Protein AF-A0A378BS57-F1 (afdb_monomer_lite)

Radius of gyration: 12.7 Å; chains: 1; bounding box: 34×20×29 Å

Sequence (56 aa):
MDEQWGYVGAKSRQRWLFYAYDRMRRTVVAHVFGERTLATLERLLELLSVFDWWYG

Organism: Klebsiella pneumoniae (NCBI:txid573)

InterPro domains:
  IPR005063 Transposase, IS1 [PF03400] (1-52)

Structure (mmCIF, N/CA/C/O backbone):
data_AF-A0A378BS57-F1
#
_entry.id   AF-A0A378BS57-F1
#
loop_
_atom_site.group_PDB
_atom_site.id
_atom_site.type_symbol
_atom_site.label_atom_id
_atom_site.label_alt_id
_atom_site.label_comp_id
_atom_site.label_asym_id
_atom_site.label_entity_id
_atom_site.label_seq_id
_atom_site.pdbx_PDB_ins_code
_atom_site.Cartn_x
_atom_site.Cartn_y
_atom_site.Cartn_z
_atom_site.occupancy
_atom_site.B_iso_or_equiv
_atom_site.auth_seq_id
_atom_site.auth_comp_id
_atom_site.auth_asym_id
_atom_site.auth_atom_id
_atom_site.pdbx_PDB_model_num
ATOM 1 N N . MET A 1 1 ? 6.267 7.641 -2.657 1.00 62.88 1 MET A N 1
ATOM 2 C CA . MET A 1 1 ? 5.141 6.929 -2.030 1.00 62.88 1 MET A CA 1
ATOM 3 C C . MET A 1 1 ? 4.083 7.978 -1.805 1.00 62.88 1 MET A C 1
ATOM 5 O O . MET A 1 1 ? 4.324 8.876 -1.011 1.00 62.88 1 MET A O 1
ATOM 9 N N . ASP A 1 2 ? 3.005 7.923 -2.578 1.00 65.62 2 ASP A N 1
ATOM 10 C CA . ASP A 1 2 ? 1.861 8.815 -2.393 1.00 65.62 2 ASP A CA 1
ATOM 11 C C . ASP A 1 2 ? 0.809 8.060 -1.578 1.00 65.62 2 ASP A C 1
ATOM 13 O O . ASP A 1 2 ? 0.466 6.922 -1.899 1.00 65.62 2 ASP A O 1
ATOM 17 N N . GLU A 1 3 ? 0.324 8.683 -0.506 1.00 64.44 3 GLU A N 1
ATOM 18 C CA . GLU A 1 3 ? -0.708 8.132 0.375 1.00 64.44 3 GLU A CA 1
ATOM 19 C C . GLU A 1 3 ? -2.059 8.758 0.007 1.00 64.44 3 GLU A C 1
ATOM 21 O O . GLU A 1 3 ? -2.228 9.978 0.073 1.00 64.44 3 GLU A O 1
ATOM 26 N N . GLN A 1 4 ? -3.038 7.930 -0.363 1.00 68.56 4 GLN A N 1
ATOM 27 C CA . GLN A 1 4 ? -4.429 8.358 -0.519 1.00 68.56 4 GLN A CA 1
ATOM 28 C C . GLN A 1 4 ? -5.328 7.572 0.435 1.00 68.56 4 GLN A C 1
ATOM 30 O O . GLN A 1 4 ? -5.192 6.360 0.607 1.00 68.56 4 GLN A O 1
ATOM 35 N N . TRP A 1 5 ? -6.271 8.270 1.065 1.00 61.53 5 TRP A N 1
ATOM 36 C CA . TRP A 1 5 ? -7.255 7.676 1.963 1.00 61.53 5 TRP A CA 1
ATOM 37 C C . TRP A 1 5 ? -8.662 7.876 1.415 1.00 61.53 5 TRP A C 1
ATOM 39 O O . TRP A 1 5 ? -9.009 8.932 0.888 1.00 61.53 5 TRP A O 1
ATOM 49 N N . GLY A 1 6 ? -9.477 6.835 1.558 1.00 66.56 6 GLY A N 1
ATOM 50 C CA . GLY A 1 6 ? -10.865 6.817 1.131 1.00 66.56 6 GLY A CA 1
ATOM 51 C C . GLY A 1 6 ? -11.730 6.092 2.149 1.00 66.56 6 GLY A C 1
ATOM 52 O O . GLY A 1 6 ? -11.249 5.518 3.130 1.00 66.56 6 GLY A O 1
ATOM 53 N N . TYR A 1 7 ? -13.037 6.148 1.938 1.00 55.31 7 TYR A N 1
ATOM 54 C CA . TYR A 1 7 ? -14.003 5.649 2.893 1.00 55.31 7 TYR A CA 1
ATOM 55 C C . TYR A 1 7 ? -15.048 4.767 2.178 1.00 55.31 7 TYR A C 1
ATOM 57 O O . TYR A 1 7 ? -15.600 5.182 1.163 1.00 55.31 7 TYR A O 1
ATOM 65 N N . VAL A 1 8 ? -15.306 3.548 2.677 1.00 56.25 8 VAL A N 1
ATOM 66 C CA . VAL A 1 8 ? -16.256 2.573 2.089 1.00 56.25 8 VAL A CA 1
ATOM 67 C C . VAL A 1 8 ? -17.214 2.046 3.181 1.00 56.25 8 VAL A C 1
ATOM 69 O 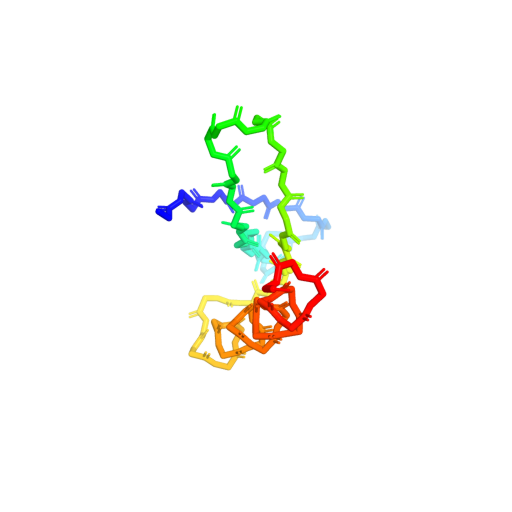O . VAL A 1 8 ? -16.837 1.139 3.923 1.00 56.25 8 VAL A O 1
ATOM 72 N N . GLY A 1 9 ? -18.439 2.598 3.311 1.00 68.38 9 GLY A N 1
ATOM 73 C CA . GLY A 1 9 ? -19.441 2.252 4.369 1.00 68.38 9 GLY A CA 1
ATOM 74 C C . GLY A 1 9 ? -19.729 3.275 5.521 1.00 68.38 9 GLY A C 1
ATOM 75 O O . GLY A 1 9 ? -20.209 4.377 5.270 1.00 68.38 9 GLY A O 1
ATOM 76 N N . ALA A 1 10 ? -19.443 2.930 6.792 1.00 59.31 10 ALA A N 1
ATOM 77 C CA . ALA A 1 10 ? -19.367 3.830 7.972 1.00 59.31 10 ALA A CA 1
ATOM 78 C C . ALA A 1 10 ? -17.948 4.328 8.404 1.00 59.31 10 ALA A C 1
ATOM 80 O O . ALA A 1 10 ? -17.055 3.505 8.626 1.00 59.31 10 ALA A O 1
ATOM 81 N N . LYS A 1 11 ? -17.753 5.651 8.604 1.00 62.56 11 LYS A N 1
ATOM 82 C CA . LYS A 1 11 ? -16.480 6.404 8.858 1.00 62.56 11 LYS A CA 1
ATOM 83 C C . LYS A 1 11 ? -15.389 5.715 9.717 1.00 62.56 11 LYS A C 1
ATOM 85 O O . LYS A 1 11 ? -14.211 6.002 9.541 1.00 62.56 11 LYS A O 1
ATOM 90 N N . SER A 1 12 ? -15.760 4.789 10.603 1.00 65.69 12 SER A N 1
ATOM 91 C CA . SER A 1 12 ? -14.869 3.947 11.419 1.00 65.69 12 SER A CA 1
ATOM 92 C C . SER A 1 12 ? -14.037 2.914 10.642 1.00 65.69 12 SER A C 1
ATOM 94 O O . SER A 1 12 ? -13.037 2.432 11.162 1.00 65.69 12 SER A O 1
ATOM 96 N N . ARG A 1 13 ? -14.405 2.571 9.401 1.00 67.50 13 ARG A N 1
ATOM 97 C CA . ARG A 1 13 ? -13.632 1.671 8.518 1.00 67.50 13 ARG A CA 1
ATOM 98 C C . ARG A 1 13 ? -12.794 2.441 7.500 1.00 67.50 13 ARG A C 1
ATOM 100 O O . ARG A 1 13 ? -12.926 2.225 6.296 1.00 67.50 13 ARG A O 1
ATOM 107 N N . GLN A 1 14 ? -11.985 3.387 7.967 1.00 71.31 14 GLN A N 1
ATOM 108 C CA . GLN A 1 14 ? -11.064 4.094 7.082 1.00 71.31 14 GLN A CA 1
ATOM 109 C C . GLN A 1 14 ? -10.056 3.082 6.519 1.00 71.31 14 GLN A C 1
ATOM 111 O O . GLN A 1 14 ? -9.375 2.382 7.270 1.00 71.31 14 GLN A O 1
ATOM 116 N N . ARG A 1 15 ? -10.011 2.958 5.191 1.00 79.38 15 ARG A N 1
ATOM 117 C CA . ARG A 1 15 ? -9.046 2.112 4.489 1.00 79.38 15 ARG A CA 1
ATOM 118 C C . ARG A 1 15 ? -8.090 3.030 3.744 1.00 79.38 15 ARG A C 1
ATOM 120 O O . ARG A 1 15 ? -8.507 3.932 3.019 1.00 79.38 15 ARG A O 1
ATOM 127 N N . TRP A 1 16 ? -6.811 2.799 3.957 1.00 84.31 16 TRP A N 1
ATOM 128 C CA . TRP A 1 16 ? -5.728 3.463 3.262 1.00 84.31 16 TRP A CA 1
ATOM 129 C C . TRP A 1 16 ? -5.434 2.694 1.985 1.00 84.31 16 TRP A C 1
ATOM 131 O O . TRP A 1 16 ? -5.389 1.461 2.004 1.00 84.31 16 TRP A O 1
ATOM 141 N N . LEU A 1 17 ? -5.277 3.424 0.885 1.00 88.50 17 LEU A N 1
ATOM 142 C CA . LEU A 1 17 ? -4.752 2.895 -0.360 1.00 88.50 17 LEU A CA 1
ATOM 143 C C . LEU A 1 17 ? -3.259 3.207 -0.393 1.00 88.50 17 LEU A C 1
ATOM 145 O O . LEU A 1 17 ? -2.860 4.367 -0.510 1.00 88.50 17 LEU A O 1
ATOM 149 N N . PHE A 1 18 ? -2.449 2.159 -0.322 1.00 88.25 18 PHE A N 1
ATOM 150 C CA . PHE A 1 18 ? -1.029 2.242 -0.630 1.00 88.25 18 PHE A CA 1
ATOM 151 C C . PHE A 1 18 ? -0.817 1.711 -2.040 1.00 88.25 18 PHE A C 1
ATOM 153 O O . PHE A 1 18 ? -1.335 0.647 -2.383 1.00 88.25 18 PHE A O 1
ATOM 160 N N . TYR A 1 19 ? -0.065 2.433 -2.863 1.00 88.88 19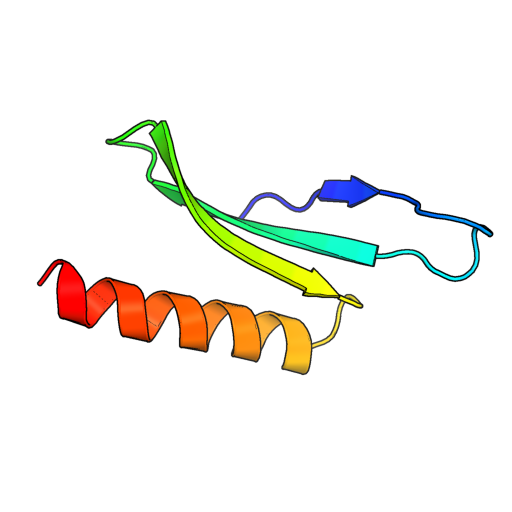 TYR A N 1
ATOM 161 C CA . TYR A 1 19 ? 0.234 2.008 -4.223 1.00 88.88 19 TYR A CA 1
ATOM 162 C C . TYR A 1 19 ? 1.668 2.351 -4.614 1.00 88.88 19 TYR A C 1
ATOM 164 O O . TYR A 1 19 ? 2.247 3.345 -4.171 1.00 88.88 19 TYR A O 1
ATOM 172 N N . ALA A 1 20 ? 2.236 1.508 -5.465 1.00 88.94 20 ALA A N 1
ATOM 173 C CA . ALA A 1 20 ? 3.513 1.722 -6.109 1.00 88.94 20 ALA A CA 1
ATOM 174 C C . ALA A 1 20 ? 3.275 2.115 -7.564 1.00 88.94 20 ALA A C 1
ATOM 176 O O . ALA A 1 20 ? 2.550 1.441 -8.299 1.00 88.94 20 ALA A O 1
ATOM 177 N N . TYR A 1 21 ? 3.888 3.220 -7.970 1.00 88.81 21 TYR A N 1
ATOM 178 C CA . TYR A 1 21 ? 3.696 3.814 -9.284 1.00 88.81 21 TYR A CA 1
ATOM 179 C C . TYR A 1 21 ? 5.010 3.868 -10.047 1.00 88.81 21 TYR A C 1
ATOM 181 O O . TYR A 1 21 ? 5.978 4.486 -9.597 1.00 88.81 21 TYR A O 1
ATOM 189 N N . ASP A 1 22 ? 5.014 3.253 -11.224 1.00 86.81 22 ASP A N 1
ATOM 190 C CA . ASP A 1 22 ? 6.089 3.379 -12.193 1.00 86.81 22 ASP A CA 1
ATOM 191 C C . ASP A 1 22 ? 5.885 4.676 -12.984 1.00 86.81 22 ASP A C 1
ATOM 193 O O . ASP A 1 22 ? 4.968 4.808 -13.801 1.00 86.81 22 ASP A O 1
ATOM 197 N N . ARG A 1 23 ? 6.768 5.649 -12.745 1.00 84.00 23 ARG A N 1
ATOM 198 C CA . ARG A 1 23 ? 6.732 6.951 -13.419 1.00 84.00 23 ARG A CA 1
ATOM 199 C C . ARG A 1 23 ? 7.107 6.870 -14.900 1.00 84.00 23 ARG A C 1
ATOM 201 O O . ARG A 1 23 ? 6.597 7.682 -15.671 1.00 84.00 23 ARG A O 1
ATOM 208 N N . MET A 1 24 ? 7.967 5.932 -15.295 1.00 88.50 24 MET A N 1
ATOM 209 C CA . MET A 1 24 ? 8.400 5.775 -16.687 1.00 88.50 24 MET A CA 1
ATOM 210 C C . MET A 1 24 ? 7.255 5.252 -17.543 1.00 88.50 24 MET A C 1
ATOM 212 O O . MET A 1 24 ? 6.962 5.802 -18.603 1.00 88.50 24 MET A O 1
ATOM 216 N N . ARG A 1 25 ? 6.567 4.219 -17.051 1.00 84.62 25 ARG A N 1
ATOM 217 C CA . ARG A 1 25 ? 5.450 3.591 -17.769 1.00 84.62 25 ARG A CA 1
ATOM 218 C C . ARG A 1 25 ? 4.101 4.246 -17.475 1.00 84.62 25 ARG A C 1
ATOM 220 O O . ARG A 1 25 ? 3.126 3.961 -18.161 1.00 84.62 25 ARG A O 1
ATOM 227 N N . ARG A 1 26 ? 4.052 5.140 -16.482 1.00 89.75 26 ARG A N 1
ATOM 228 C CA . ARG A 1 26 ? 2.838 5.795 -15.975 1.00 89.75 26 ARG A CA 1
ATOM 229 C C . ARG A 1 26 ? 1.769 4.792 -15.523 1.00 89.75 26 ARG A C 1
ATOM 231 O O . ARG A 1 26 ? 0.585 4.981 -15.789 1.00 89.75 26 ARG A O 1
ATOM 238 N N . THR A 1 27 ? 2.187 3.717 -14.849 1.00 90.19 27 THR A N 1
ATOM 239 C CA . THR A 1 27 ? 1.286 2.633 -14.410 1.00 90.19 27 THR A CA 1
ATOM 240 C C . THR A 1 27 ? 1.425 2.354 -12.920 1.00 90.19 27 THR A C 1
ATOM 242 O O . THR A 1 27 ? 2.501 2.530 -12.346 1.00 90.19 27 THR A O 1
ATOM 245 N N . VAL A 1 28 ? 0.346 1.882 -12.297 1.00 88.94 28 VAL A N 1
ATOM 246 C CA . VAL A 1 28 ? 0.392 1.313 -10.947 1.00 88.94 28 VAL A CA 1
ATOM 247 C C . VAL A 1 28 ? 0.846 -0.139 -11.055 1.00 88.94 28 VAL A C 1
ATOM 249 O O . VAL A 1 28 ? 0.184 -0.936 -11.713 1.00 88.94 28 VAL A O 1
ATOM 252 N N . VAL A 1 29 ? 1.963 -0.474 -10.409 1.00 89.88 29 VAL A N 1
ATOM 253 C CA . VAL A 1 29 ? 2.576 -1.814 -10.477 1.00 89.88 29 VAL A CA 1
ATOM 254 C C . VAL A 1 29 ? 2.168 -2.713 -9.312 1.00 89.88 29 VAL A C 1
ATOM 256 O O . VAL A 1 29 ? 2.145 -3.930 -9.445 1.00 89.88 29 VAL A O 1
ATOM 259 N N . ALA A 1 30 ? 1.793 -2.118 -8.180 1.00 90.81 30 ALA A N 1
ATOM 260 C CA . ALA A 1 30 ? 1.246 -2.825 -7.029 1.00 90.81 30 ALA A CA 1
ATOM 261 C C . ALA A 1 30 ? 0.360 -1.882 -6.212 1.00 90.81 30 ALA A C 1
ATOM 263 O O . ALA A 1 30 ? 0.618 -0.679 -6.150 1.00 90.81 30 ALA A O 1
ATOM 264 N N . HIS A 1 31 ? -0.667 -2.419 -5.559 1.00 91.38 31 HIS A N 1
ATOM 265 C CA . HIS A 1 31 ? -1.487 -1.665 -4.617 1.00 91.38 31 HIS A CA 1
ATOM 266 C C . HIS A 1 31 ? -2.059 -2.569 -3.522 1.00 91.38 31 HIS A C 1
ATOM 268 O O . HIS A 1 31 ? -2.355 -3.741 -3.755 1.00 91.38 31 HIS A O 1
ATOM 274 N N . VAL A 1 32 ? -2.277 -2.015 -2.333 1.00 91.19 32 VAL A N 1
ATOM 275 C CA . VAL A 1 32 ? -2.923 -2.702 -1.213 1.00 91.19 32 VAL A CA 1
ATOM 276 C C . VAL A 1 32 ? -3.864 -1.751 -0.480 1.00 91.19 32 VAL A C 1
ATOM 278 O O . VAL A 1 32 ? -3.565 -0.572 -0.287 1.00 91.19 32 VAL A O 1
ATOM 281 N N . PHE A 1 33 ? -5.015 -2.282 -0.068 1.00 88.75 33 PHE A N 1
ATOM 282 C CA . PHE A 1 33 ? -5.940 -1.602 0.831 1.00 88.75 33 PHE A CA 1
ATOM 283 C C . PHE A 1 33 ? -5.774 -2.150 2.242 1.00 88.75 33 PHE A C 1
ATOM 285 O O . PHE A 1 33 ? -5.777 -3.366 2.437 1.00 88.75 33 PHE A O 1
ATOM 292 N N . GLY A 1 34 ? -5.704 -1.274 3.238 1.00 87.25 34 GLY A N 1
ATOM 293 C CA . GLY A 1 34 ? -5.579 -1.725 4.618 1.00 87.25 34 GLY A CA 1
ATOM 294 C C . GLY A 1 34 ? -5.617 -0.600 5.631 1.00 87.25 34 GLY A C 1
ATOM 295 O O . GLY A 1 34 ? -5.923 0.548 5.320 1.00 87.25 34 GLY A O 1
ATOM 296 N N . GLU A 1 35 ? -5.351 -0.947 6.878 1.00 87.25 35 GLU A N 1
ATOM 297 C CA . GLU A 1 35 ? -5.076 0.050 7.907 1.00 87.25 35 GLU A CA 1
ATOM 298 C C . GLU A 1 35 ? -3.653 0.584 7.727 1.00 87.25 35 GLU A C 1
ATOM 300 O O . GLU A 1 35 ? -2.811 -0.058 7.099 1.00 87.25 35 GLU A O 1
ATOM 305 N N . ARG A 1 36 ? -3.357 1.760 8.284 1.00 85.00 36 ARG A N 1
ATOM 306 C CA . ARG A 1 36 ? -2.001 2.318 8.252 1.00 85.00 36 ARG A CA 1
ATOM 307 C C . ARG A 1 36 ? -1.120 1.619 9.290 1.00 85.00 36 ARG A C 1
ATOM 309 O O . ARG A 1 36 ? -0.817 2.177 10.342 1.00 85.00 36 ARG A O 1
ATOM 316 N N . THR A 1 37 ? -0.768 0.372 8.996 1.00 88.81 37 THR A N 1
ATOM 317 C CA . THR A 1 37 ? 0.021 -0.526 9.845 1.00 88.81 37 THR A CA 1
ATOM 318 C C . THR A 1 37 ? 1.235 -1.055 9.090 1.00 88.81 37 THR A C 1
ATOM 320 O O . THR A 1 37 ? 1.223 -1.142 7.861 1.00 88.81 37 THR A O 1
ATOM 323 N N . LEU A 1 38 ? 2.274 -1.454 9.832 1.00 89.19 38 LEU A N 1
ATOM 324 C CA . LEU A 1 38 ? 3.481 -2.045 9.248 1.00 89.1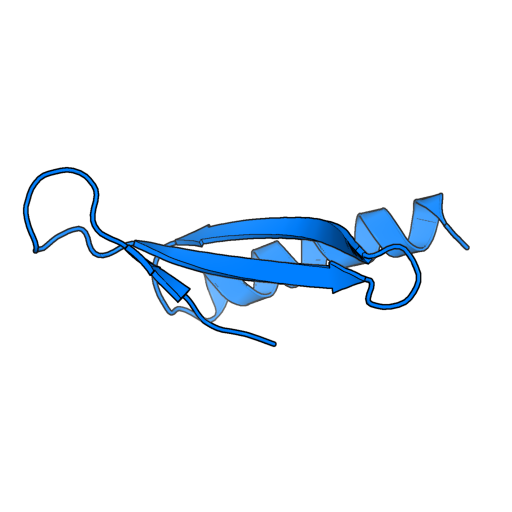9 38 LEU A CA 1
ATOM 325 C C . LEU A 1 38 ? 3.155 -3.304 8.434 1.00 89.19 38 LEU A C 1
ATOM 327 O O . LEU A 1 38 ? 3.627 -3.428 7.316 1.00 89.19 38 LEU A O 1
ATOM 331 N N . ALA A 1 39 ? 2.249 -4.154 8.926 1.00 90.56 39 ALA A N 1
ATOM 332 C CA . ALA A 1 39 ? 1.806 -5.356 8.217 1.00 90.56 39 ALA A CA 1
ATOM 333 C C . ALA A 1 39 ? 1.197 -5.058 6.831 1.00 90.56 39 ALA A C 1
ATOM 335 O O . ALA A 1 39 ? 1.383 -5.817 5.881 1.00 90.56 39 ALA A O 1
ATOM 336 N N . THR A 1 40 ? 0.479 -3.937 6.685 1.00 88.75 40 THR A N 1
ATOM 337 C CA . THR A 1 40 ? -0.068 -3.518 5.382 1.00 88.75 40 THR A CA 1
ATOM 338 C C . THR A 1 40 ? 1.048 -3.050 4.443 1.00 88.75 40 THR A C 1
ATOM 340 O O . THR A 1 40 ? 0.995 -3.326 3.245 1.00 88.75 40 THR A O 1
ATOM 343 N N . LEU A 1 41 ? 2.082 -2.393 4.978 1.00 87.38 41 LEU A N 1
ATOM 344 C CA . LEU A 1 41 ? 3.262 -1.984 4.211 1.00 87.38 41 LEU A CA 1
ATOM 345 C C . LEU A 1 41 ? 4.128 -3.184 3.801 1.00 87.38 41 LEU A C 1
ATOM 347 O O . LEU A 1 41 ? 4.545 -3.258 2.650 1.00 87.38 41 LEU A O 1
ATOM 351 N N . GLU A 1 42 ? 4.347 -4.148 4.695 1.00 91.19 42 GLU A N 1
ATOM 352 C CA . GLU A 1 42 ? 5.065 -5.398 4.404 1.00 91.19 42 GLU A CA 1
ATOM 353 C C . GLU A 1 42 ? 4.389 -6.168 3.268 1.00 91.19 42 GLU A C 1
ATOM 355 O O . GLU A 1 42 ? 5.056 -6.620 2.340 1.00 91.19 42 GLU A O 1
ATOM 360 N N . ARG A 1 43 ? 3.052 -6.211 3.265 1.00 89.75 43 ARG A N 1
ATOM 361 C CA . ARG A 1 43 ? 2.282 -6.832 2.183 1.00 89.75 43 ARG A CA 1
ATOM 362 C C . ARG A 1 43 ? 2.455 -6.127 0.838 1.00 89.75 43 ARG A C 1
ATOM 364 O O . ARG A 1 43 ? 2.453 -6.783 -0.200 1.00 89.75 43 ARG A O 1
ATOM 371 N N . LEU A 1 44 ? 2.611 -4.802 0.832 1.00 89.94 44 LEU A N 1
ATOM 372 C CA . LEU A 1 44 ? 2.940 -4.067 -0.391 1.00 89.94 44 LEU A CA 1
ATOM 373 C C . LEU A 1 44 ? 4.359 -4.390 -0.876 1.00 89.94 44 LEU A C 1
ATOM 375 O O . LEU A 1 44 ? 4.563 -4.541 -2.077 1.00 89.94 44 LEU A O 1
ATOM 379 N N . LEU A 1 45 ? 5.325 -4.510 0.038 1.00 89.62 45 LEU A N 1
ATOM 380 C CA . LEU A 1 45 ? 6.705 -4.875 -0.297 1.00 89.62 45 LEU A CA 1
ATOM 381 C C . LEU A 1 45 ? 6.807 -6.305 -0.849 1.00 89.62 45 LEU A C 1
ATOM 383 O O . LEU A 1 45 ? 7.533 -6.520 -1.814 1.00 89.62 45 LEU A O 1
ATOM 387 N N . GLU A 1 46 ? 6.040 -7.256 -0.311 1.00 90.56 46 GLU A N 1
ATOM 388 C CA . GLU A 1 46 ? 5.911 -8.611 -0.875 1.00 90.56 46 GLU A CA 1
ATOM 389 C C . GLU A 1 46 ? 5.354 -8.597 -2.304 1.00 90.56 46 GLU A C 1
ATOM 391 O O . GLU A 1 46 ? 5.865 -9.286 -3.183 1.00 90.56 46 GLU A O 1
ATOM 396 N N . LEU A 1 47 ? 4.322 -7.792 -2.574 1.00 88.56 47 LEU A N 1
ATOM 397 C CA . LEU A 1 47 ? 3.794 -7.656 -3.937 1.00 88.56 47 LEU A CA 1
ATOM 398 C C . LEU A 1 47 ? 4.842 -7.074 -4.896 1.00 88.56 47 LEU A C 1
ATOM 400 O O . LEU A 1 47 ? 4.892 -7.451 -6.066 1.00 88.56 47 LEU A O 1
ATOM 404 N N . LEU A 1 48 ? 5.687 -6.172 -4.397 1.00 87.19 48 LEU A N 1
ATOM 405 C CA . LEU A 1 48 ? 6.762 -5.566 -5.175 1.00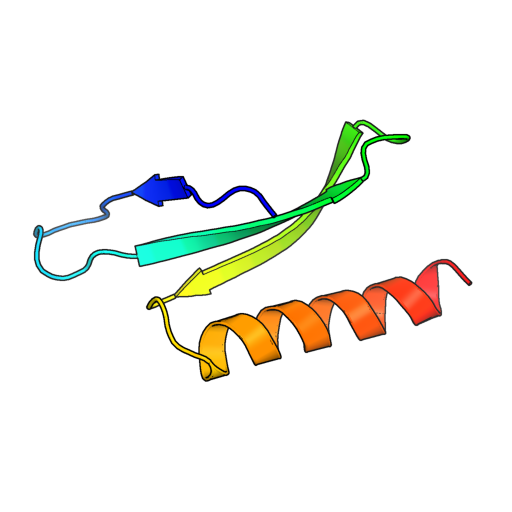 87.19 48 LEU A CA 1
ATOM 406 C C . LEU A 1 48 ? 7.942 -6.509 -5.418 1.00 87.19 48 LEU A C 1
ATOM 408 O O . LEU A 1 48 ? 8.525 -6.447 -6.495 1.00 87.19 48 LEU A O 1
ATOM 412 N N . SER A 1 49 ? 8.282 -7.396 -4.481 1.00 85.38 49 SER A N 1
ATOM 413 C CA . SER A 1 49 ? 9.359 -8.374 -4.693 1.00 85.38 49 SER A CA 1
ATOM 414 C C . SER A 1 49 ? 8.998 -9.400 -5.770 1.00 85.38 49 SER A C 1
ATOM 416 O O . SER A 1 49 ? 9.851 -9.786 -6.566 1.00 85.38 49 SER A O 1
ATOM 418 N N . VAL A 1 50 ? 7.720 -9.786 -5.861 1.00 78.88 50 VAL A N 1
ATOM 419 C CA . VAL A 1 50 ? 7.221 -10.603 -6.977 1.00 78.88 50 VAL A CA 1
ATOM 420 C C . VAL A 1 50 ? 7.361 -9.843 -8.295 1.00 78.88 50 VAL A C 1
ATOM 422 O O . VAL A 1 50 ? 7.792 -10.422 -9.287 1.00 78.88 50 VAL A O 1
ATOM 425 N N . PHE A 1 51 ? 7.035 -8.549 -8.316 1.00 72.25 51 PHE A N 1
ATOM 426 C CA . PHE A 1 51 ? 7.180 -7.727 -9.517 1.00 72.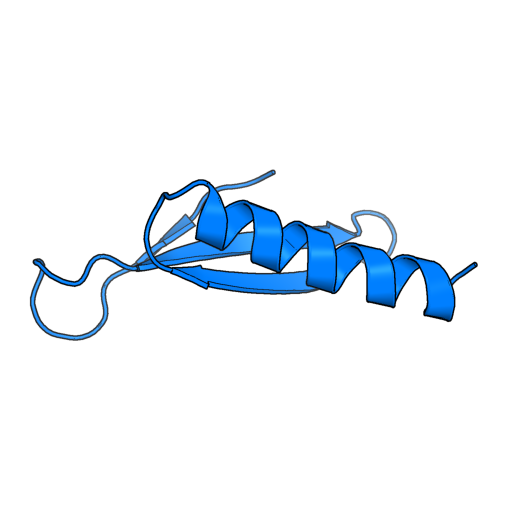25 51 PHE A CA 1
ATOM 427 C C . PHE A 1 51 ? 8.643 -7.634 -9.986 1.00 72.25 51 PHE A C 1
ATOM 429 O O . PHE A 1 51 ? 8.893 -7.737 -11.181 1.00 72.25 51 PHE A O 1
ATOM 436 N N . ASP A 1 52 ? 9.607 -7.516 -9.070 1.00 67.12 52 ASP A N 1
ATOM 437 C CA . ASP A 1 52 ? 11.041 -7.488 -9.400 1.00 67.12 5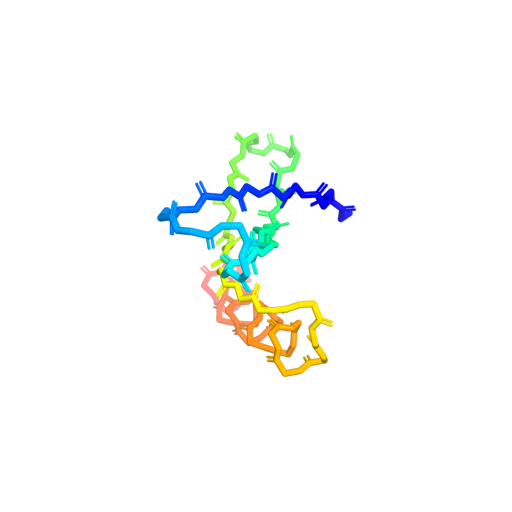2 ASP A CA 1
ATOM 438 C C . ASP A 1 52 ? 11.488 -8.749 -10.166 1.00 67.12 52 ASP A C 1
ATOM 440 O O . ASP A 1 52 ? 12.136 -8.648 -11.204 1.00 67.12 52 ASP A O 1
ATOM 444 N N . TRP A 1 53 ? 11.031 -9.936 -9.747 1.00 62.50 53 TRP A N 1
ATOM 445 C CA . TRP A 1 53 ? 11.373 -11.203 -10.412 1.00 62.50 53 TRP A CA 1
ATOM 446 C C . TRP A 1 53 ? 10.831 -11.325 -11.844 1.00 62.50 53 TRP A C 1
ATOM 448 O O . TRP A 1 53 ? 11.471 -11.926 -12.701 1.00 62.50 53 TRP A O 1
ATOM 458 N N . TRP A 1 54 ? 9.650 -10.769 -12.118 1.00 57.34 54 TRP A N 1
ATOM 459 C CA . TRP A 1 54 ? 9.035 -10.834 -13.449 1.00 57.34 54 TRP A CA 1
ATOM 460 C C . TRP A 1 54 ? 9.592 -9.799 -14.437 1.00 57.34 54 TRP A C 1
ATOM 462 O O . TRP A 1 54 ? 9.347 -9.921 -15.638 1.00 57.34 54 TRP A O 1
ATOM 472 N N . TYR A 1 55 ? 10.301 -8.777 -13.952 1.00 55.34 55 TYR A N 1
ATOM 473 C CA . TYR A 1 55 ? 10.801 -7.661 -14.762 1.00 55.34 55 TYR A CA 1
ATOM 474 C C . TYR A 1 55 ? 12.334 -7.504 -14.758 1.00 55.34 55 TYR A C 1
ATOM 476 O O . TYR A 1 55 ? 12.821 -6.581 -15.418 1.00 55.34 55 TYR A O 1
ATOM 484 N N . GLY A 1 56 ? 13.060 -8.369 -14.039 1.00 55.44 56 GLY A N 1
ATOM 485 C CA . GLY A 1 56 ? 14.528 -8.451 -14.011 1.00 55.44 56 GLY A CA 1
ATOM 486 C C . GLY A 1 56 ? 15.147 -9.219 -15.173 1.00 55.44 56 GLY A C 1
ATOM 487 O O . GLY A 1 56 ? 14.476 -10.111 -15.739 1.00 55.44 56 GLY A O 1
#

pLDDT: mean 79.16, std 12.45, range [55.31, 91.38]

Foldseek 3Di:
DDKDWDDDDDPVPIWIKDFDADPVVRDTQFIFIHPPDVVRVVVRVVSVVVVVVVVD

Secondary structure (DSSP, 8-state):
--EEEEE-SSTT-EEEEEEEEETTTTEEEEEEEE-SSHHHHHHHHHHHHHHHHHH-